Protein AF-A0A0D2CI74-F1 (afdb_monomer)

Radius of gyration: 19.55 Å; Cα contacts (8 Å, |Δi|>4): 110; chains: 1; bounding box: 46×46×44 Å

Secondary structure (DSSP, 8-state):
--HHHHHHHHHHHHH-HHHHTT------S----HHHHHHHHHHHHSS--------HHHHHHHH-SSTT-BS-TT--S--TT--BHHHHHHHHHHHHHTT-SPPP-HHHHHHH-TTS--SHHHHHHHTT---S-----S--HHHHHHHHHHT-

Structure (mmCIF, N/CA/C/O backbone):
data_AF-A0A0D2CI74-F1
#
_entry.id   AF-A0A0D2CI74-F1
#
loop_
_atom_site.group_PDB
_atom_site.id
_atom_site.type_symbol
_atom_site.label_atom_id
_atom_site.label_alt_id
_atom_site.label_comp_id
_atom_site.label_asym_id
_atom_site.label_entity_id
_atom_site.label_seq_id
_atom_site.pdbx_PDB_ins_code
_atom_site.Cartn_x
_atom_site.Cartn_y
_atom_site.Cartn_z
_atom_site.occupancy
_atom_site.B_iso_or_equiv
_atom_site.auth_seq_id
_atom_site.auth_comp_id
_atom_site.auth_asym_id
_atom_site.auth_atom_id
_atom_site.pdbx_PDB_model_num
ATOM 1 N N . MET A 1 1 ? -5.316 -0.964 -2.138 1.00 82.44 1 MET A N 1
ATOM 2 C CA . MET A 1 1 ? -6.452 -1.902 -2.148 1.00 82.44 1 MET A CA 1
ATOM 3 C C . MET A 1 1 ? -6.092 -3.103 -1.284 1.00 82.44 1 MET A C 1
ATOM 5 O O . MET A 1 1 ? -4.940 -3.528 -1.332 1.00 82.44 1 MET A O 1
ATOM 9 N N . ALA A 1 2 ? -7.026 -3.606 -0.481 1.00 91.50 2 ALA A N 1
ATOM 10 C CA . ALA A 1 2 ? -6.900 -4.854 0.254 1.00 91.50 2 ALA A CA 1
ATOM 11 C C . ALA A 1 2 ? -6.946 -6.023 -0.736 1.00 91.50 2 ALA A C 1
ATOM 13 O O . ALA A 1 2 ? -7.769 -6.039 -1.645 1.00 91.50 2 ALA A O 1
ATOM 14 N N . LEU A 1 3 ? -6.037 -6.987 -0.586 1.00 90.69 3 LEU A N 1
ATOM 15 C CA . LEU A 1 3 ? -5.860 -8.055 -1.575 1.00 90.69 3 LEU A CA 1
ATOM 16 C C . LEU A 1 3 ? -7.123 -8.914 -1.760 1.00 90.69 3 LEU A C 1
ATOM 18 O O . LEU A 1 3 ? -7.408 -9.359 -2.864 1.00 90.69 3 LEU A O 1
ATOM 22 N N . GLU A 1 4 ? -7.875 -9.118 -0.685 1.00 90.12 4 GLU A N 1
ATOM 23 C CA . GLU A 1 4 ? -9.112 -9.904 -0.659 1.00 90.12 4 GLU A CA 1
ATOM 24 C C . GLU A 1 4 ? -10.252 -9.317 -1.502 1.00 90.12 4 GLU A C 1
ATOM 26 O O . GLU A 1 4 ? -11.034 -10.080 -2.062 1.00 90.12 4 GLU A O 1
ATOM 31 N N . ASP A 1 5 ? -10.310 -7.993 -1.673 1.00 93.75 5 ASP A N 1
ATOM 32 C CA . ASP A 1 5 ? -11.376 -7.349 -2.448 1.00 93.75 5 ASP A CA 1
ATOM 33 C C . ASP A 1 5 ? -11.096 -7.399 -3.962 1.00 93.75 5 ASP A C 1
ATOM 35 O O . ASP A 1 5 ? -12.010 -7.280 -4.776 1.00 93.75 5 ASP A O 1
ATOM 39 N N . VAL A 1 6 ? -9.834 -7.613 -4.367 1.00 94.31 6 VAL A N 1
ATOM 40 C CA . VAL A 1 6 ? -9.404 -7.562 -5.780 1.00 94.31 6 VAL A CA 1
ATOM 41 C C . VAL A 1 6 ? -10.185 -8.550 -6.646 1.00 94.31 6 VAL A C 1
ATOM 43 O O . VAL A 1 6 ? -10.580 -8.210 -7.760 1.00 94.31 6 VAL A O 1
ATOM 46 N N . GLY A 1 7 ? -10.439 -9.759 -6.139 1.00 95.00 7 GLY A N 1
ATOM 47 C CA . GLY A 1 7 ? -11.149 -10.795 -6.891 1.00 95.00 7 GLY A CA 1
ATOM 48 C C . GLY A 1 7 ? -12.567 -10.385 -7.296 1.00 95.00 7 GLY A C 1
ATOM 49 O O . GLY A 1 7 ? -13.002 -10.716 -8.397 1.00 95.00 7 GLY A O 1
ATOM 50 N N . VAL A 1 8 ? -13.261 -9.619 -6.448 1.00 96.56 8 VAL A N 1
ATOM 51 C CA . VAL A 1 8 ? -14.633 -9.156 -6.711 1.00 96.56 8 VAL A CA 1
ATOM 52 C C . VAL A 1 8 ? -14.654 -8.164 -7.872 1.00 96.56 8 VAL A C 1
ATOM 54 O O . VAL A 1 8 ? -15.436 -8.330 -8.806 1.00 96.56 8 VAL A O 1
ATOM 57 N N . PHE A 1 9 ? -13.746 -7.186 -7.874 1.00 96.56 9 PHE A N 1
ATOM 58 C CA . PHE A 1 9 ? -13.646 -6.204 -8.958 1.00 96.56 9 PHE A CA 1
ATOM 59 C C . PHE A 1 9 ? -13.196 -6.832 -10.279 1.00 96.56 9 PHE A C 1
ATOM 61 O O . PHE A 1 9 ? -13.737 -6.501 -11.331 1.00 96.56 9 PHE A O 1
ATOM 68 N N . VAL A 1 10 ? -12.242 -7.771 -10.238 1.00 96.38 10 VAL A N 1
ATOM 69 C CA . VAL A 1 10 ? -11.813 -8.507 -11.439 1.00 96.38 10 VAL A CA 1
ATOM 70 C C . VAL A 1 10 ? -12.981 -9.293 -12.029 1.00 96.38 10 VAL A C 1
ATOM 72 O O . VAL A 1 10 ? -13.212 -9.226 -13.233 1.00 96.38 10 VAL A O 1
ATOM 75 N N . LYS A 1 11 ? -13.751 -9.995 -11.191 1.00 97.38 11 LYS A N 1
ATO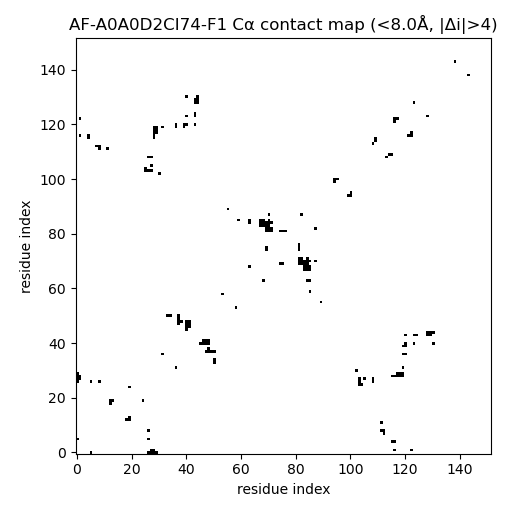M 76 C CA . LYS A 1 11 ? -14.957 -10.700 -11.635 1.00 97.38 11 LYS A CA 1
ATOM 77 C C . LYS A 1 11 ? -15.973 -9.733 -12.249 1.00 97.38 11 LYS A C 1
ATOM 79 O O . LYS A 1 11 ? -16.475 -10.004 -13.333 1.00 97.38 11 LYS A O 1
ATOM 84 N N . TRP A 1 12 ? -16.219 -8.590 -11.606 1.00 97.56 12 TRP A N 1
ATOM 85 C CA . TRP A 1 12 ? -17.148 -7.579 -12.113 1.00 97.56 12 TRP A CA 1
ATOM 86 C C . TRP A 1 12 ? -16.775 -7.086 -13.517 1.00 97.56 12 TRP A C 1
ATOM 88 O O . TRP A 1 12 ? -17.662 -6.985 -14.362 1.00 97.56 12 TRP A O 1
ATOM 98 N N . ILE A 1 13 ? -15.482 -6.854 -13.790 1.00 97.38 13 ILE A N 1
ATOM 99 C CA . ILE A 1 13 ? -15.001 -6.452 -15.123 1.00 97.38 13 ILE A CA 1
ATOM 100 C C . ILE A 1 13 ? -15.429 -7.468 -16.191 1.00 97.38 13 ILE A C 1
ATOM 102 O O . ILE A 1 13 ? -15.882 -7.061 -17.259 1.00 97.38 13 ILE A O 1
ATOM 106 N N . PHE A 1 14 ? -15.294 -8.768 -15.915 1.00 97.12 14 PHE A N 1
ATOM 107 C CA . PHE A 1 14 ? -15.642 -9.822 -16.871 1.00 97.12 14 PHE A CA 1
ATOM 108 C C . PHE A 1 14 ? -17.147 -10.056 -17.002 1.00 97.12 14 PHE A C 1
ATOM 110 O O . PHE A 1 14 ? -17.609 -10.384 -18.091 1.00 97.12 14 PHE A O 1
ATOM 117 N N . ASP A 1 15 ? -17.902 -9.878 -15.920 1.00 98.12 15 ASP A N 1
ATOM 118 C CA . ASP A 1 15 ? -19.353 -10.074 -15.925 1.00 98.12 15 ASP A CA 1
ATOM 119 C C . ASP A 1 15 ? -20.119 -8.921 -16.593 1.00 98.12 15 ASP A C 1
ATOM 121 O O . ASP A 1 15 ? -21.243 -9.131 -17.037 1.00 98.12 15 ASP A O 1
ATOM 125 N N . HIS A 1 16 ? -19.527 -7.721 -16.653 1.00 97.44 16 HIS A N 1
ATOM 1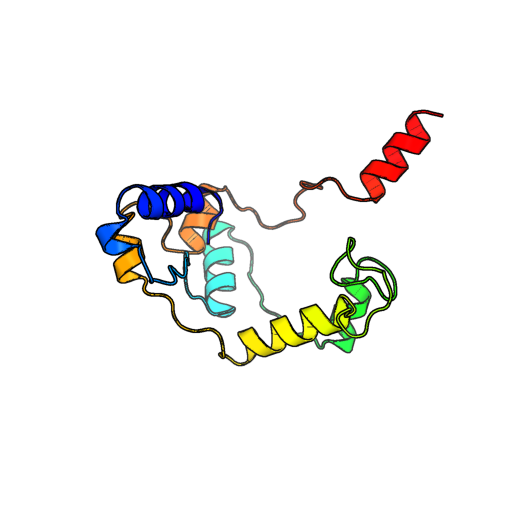26 C CA . HIS A 1 16 ? -20.190 -6.497 -17.124 1.00 97.44 16 HIS A CA 1
ATOM 127 C C . HIS A 1 16 ? -19.410 -5.813 -18.259 1.00 97.44 16 HIS A C 1
ATOM 129 O O . HIS A 1 16 ? -19.026 -4.644 -18.119 1.00 97.44 16 HIS A O 1
ATOM 135 N N . PRO A 1 17 ? -19.122 -6.497 -19.385 1.00 97.12 17 PRO A N 1
ATOM 136 C CA . PRO A 1 17 ? -18.367 -5.912 -20.493 1.00 97.12 17 PRO A CA 1
ATOM 137 C C . PRO A 1 17 ? -19.012 -4.633 -21.043 1.00 97.12 17 PRO A C 1
ATOM 139 O O . PRO A 1 17 ? -18.302 -3.728 -21.474 1.00 97.12 17 PRO A O 1
ATOM 142 N N . GLU A 1 18 ? -20.335 -4.502 -20.984 1.00 97.56 18 GLU A N 1
ATOM 143 C CA . GLU A 1 18 ? -21.074 -3.301 -21.384 1.00 97.56 18 GLU A CA 1
ATOM 144 C C . GLU A 1 18 ? -20.763 -2.072 -20.517 1.00 97.56 18 GLU A C 1
ATOM 146 O O .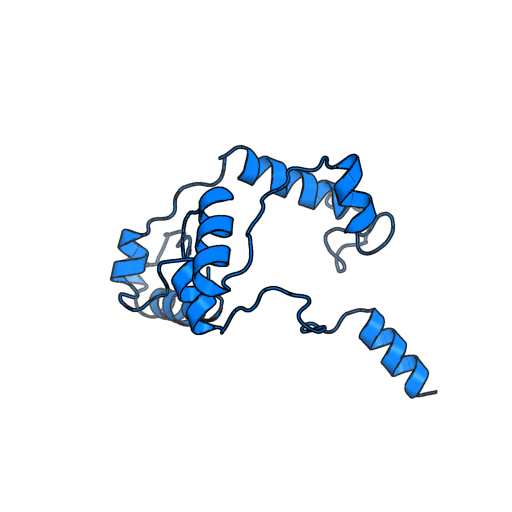 GLU A 1 18 ? -20.926 -0.942 -20.974 1.00 97.56 18 GLU A O 1
ATOM 151 N N . ARG A 1 19 ? -20.284 -2.283 -19.285 1.00 96.12 19 ARG A N 1
ATOM 152 C CA . ARG A 1 19 ? -19.878 -1.222 -18.352 1.00 96.12 19 ARG A CA 1
ATOM 153 C C . ARG A 1 19 ? -18.365 -1.097 -18.208 1.00 96.12 19 ARG A C 1
ATOM 155 O O . ARG A 1 19 ? -17.876 -0.015 -17.896 1.00 96.12 19 ARG A O 1
ATOM 162 N N . SER A 1 20 ? -17.630 -2.193 -18.384 1.00 96.31 20 SER A N 1
ATOM 163 C CA . SER A 1 20 ? -16.190 -2.272 -18.129 1.00 96.31 20 SER A CA 1
ATOM 164 C C . SER A 1 20 ? -15.332 -2.062 -19.382 1.00 96.31 20 SER A C 1
ATOM 166 O O . SER A 1 20 ? -14.142 -1.759 -19.278 1.00 96.31 20 SER A O 1
ATOM 168 N N . THR A 1 21 ? -15.905 -2.190 -20.581 1.00 96.19 21 THR A N 1
ATOM 169 C CA . THR A 1 21 ? -15.148 -1.984 -21.820 1.00 96.19 21 THR A CA 1
ATOM 170 C C . THR A 1 21 ? -14.680 -0.536 -21.928 1.00 96.19 21 THR A C 1
ATOM 172 O O . THR A 1 21 ? -15.471 0.401 -21.875 1.00 96.19 21 THR A O 1
ATOM 175 N N . GLY A 1 22 ? -13.372 -0.352 -22.119 1.00 94.00 22 GLY A N 1
ATOM 176 C CA . GLY A 1 22 ? -12.763 0.960 -22.346 1.00 94.00 22 GLY A CA 1
ATOM 177 C C . GLY A 1 22 ? -12.540 1.804 -21.089 1.00 94.00 22 GLY A C 1
ATOM 178 O O . GLY A 1 22 ? -11.970 2.889 -21.205 1.00 94.00 22 GLY A O 1
ATOM 179 N N . ILE A 1 23 ? -12.920 1.327 -19.898 1.00 93.44 23 ILE A N 1
ATOM 180 C CA . ILE A 1 23 ? -12.624 2.029 -18.644 1.00 93.44 23 ILE A CA 1
ATOM 181 C C . ILE A 1 23 ? -11.307 1.538 -18.035 1.00 93.44 23 ILE A C 1
ATOM 183 O O . ILE A 1 23 ? -10.967 0.358 -18.094 1.00 93.44 23 ILE A O 1
ATOM 187 N N . ASN A 1 24 ? -10.586 2.446 -17.379 1.00 92.25 24 ASN A N 1
ATOM 188 C CA . ASN A 1 24 ? -9.490 2.092 -16.484 1.00 92.25 24 ASN A CA 1
ATOM 189 C C . ASN A 1 24 ? -10.027 2.039 -15.046 1.00 92.25 24 ASN A C 1
ATOM 191 O O . ASN A 1 24 ? -10.133 3.076 -14.389 1.00 92.25 24 ASN A O 1
ATOM 195 N N . LEU A 1 25 ? -10.413 0.851 -14.569 1.00 94.06 25 LEU A N 1
ATOM 196 C CA . LEU A 1 25 ? -10.948 0.690 -13.214 1.00 94.06 25 LEU A CA 1
ATOM 197 C C . LEU A 1 25 ? -9.823 0.789 -12.171 1.00 94.06 25 LEU A C 1
ATOM 199 O O . LEU A 1 25 ? -9.192 -0.200 -11.794 1.00 94.06 25 LEU A O 1
ATOM 203 N N . GLU A 1 26 ? -9.576 2.002 -11.682 1.00 93.19 26 GLU A N 1
ATOM 204 C CA . GLU A 1 26 ? -8.603 2.243 -10.622 1.00 93.19 26 GLU A CA 1
ATOM 205 C C . GLU A 1 26 ? -9.163 1.853 -9.245 1.00 93.19 26 GLU A C 1
ATOM 207 O O . GLU A 1 26 ? -9.967 2.560 -8.640 1.00 93.19 26 GLU A O 1
ATOM 212 N N . MET A 1 27 ? -8.694 0.726 -8.716 1.00 92.62 27 MET A N 1
ATOM 213 C CA . MET A 1 27 ? -9.144 0.181 -7.435 1.00 92.62 27 MET A CA 1
ATOM 214 C C . MET A 1 27 ? -8.398 0.789 -6.235 1.00 92.62 27 MET A C 1
ATOM 216 O O . MET A 1 27 ? -7.165 0.747 -6.159 1.00 92.62 27 MET A O 1
ATOM 220 N N . ALA A 1 28 ? -9.135 1.262 -5.229 1.00 93.94 28 ALA A N 1
ATOM 221 C CA . ALA A 1 28 ? -8.600 1.663 -3.927 1.00 93.94 28 ALA A CA 1
ATOM 222 C C . ALA A 1 28 ? -9.504 1.207 -2.766 1.00 93.94 28 ALA A C 1
ATOM 224 O O . ALA A 1 28 ? -10.708 1.073 -2.922 1.00 93.94 28 ALA A O 1
ATOM 225 N N . THR A 1 29 ? -8.904 0.955 -1.600 1.00 94.50 29 THR A N 1
ATOM 226 C CA . THR A 1 29 ? -9.661 0.687 -0.358 1.00 94.50 29 THR A CA 1
ATOM 227 C C . THR A 1 29 ? -10.048 2.001 0.294 1.00 94.50 29 THR A C 1
ATOM 229 O O . THR A 1 29 ? -11.198 2.200 0.655 1.00 94.50 29 THR A O 1
ATOM 232 N N . ASP A 1 30 ? -9.059 2.880 0.421 1.00 94.31 30 ASP A N 1
ATOM 233 C CA . ASP A 1 30 ? -9.113 4.111 1.191 1.00 94.31 30 ASP A CA 1
ATOM 234 C C . ASP A 1 30 ? -8.104 5.105 0.586 1.00 94.31 30 ASP A C 1
ATOM 236 O O . ASP A 1 30 ? -7.165 4.693 -0.112 1.00 94.31 30 ASP A O 1
ATOM 240 N N . GLN A 1 31 ? -8.278 6.394 0.864 1.00 92.25 31 GLN A N 1
ATOM 241 C CA . GLN A 1 31 ? -7.360 7.470 0.499 1.00 92.25 31 GLN A CA 1
ATOM 242 C C . GLN A 1 31 ? -6.971 8.228 1.765 1.00 92.25 31 GLN A C 1
ATOM 244 O O . GLN A 1 31 ? -7.732 9.034 2.289 1.00 92.25 31 GLN A O 1
ATOM 249 N N . VAL A 1 32 ? -5.763 7.956 2.252 1.00 92.62 32 VAL A N 1
ATOM 250 C CA . VAL A 1 32 ? -5.339 8.336 3.602 1.00 92.62 32 VAL A CA 1
ATOM 251 C C . VAL A 1 32 ? -4.073 9.170 3.595 1.00 92.62 32 VAL A C 1
ATOM 253 O O . VAL A 1 32 ? -3.135 8.919 2.834 1.00 92.62 32 VAL A O 1
ATOM 256 N N . SER A 1 33 ? -4.010 10.127 4.513 1.00 92.38 33 SER A N 1
ATOM 257 C CA . SER A 1 33 ? -2.761 10.761 4.911 1.00 92.38 33 SER A CA 1
ATOM 258 C C . SER A 1 33 ? -1.975 9.859 5.869 1.00 92.38 33 SER A C 1
ATOM 260 O O . SER A 1 33 ? -2.500 8.923 6.478 1.00 92.38 33 SER A O 1
ATOM 262 N N . PHE A 1 34 ? -0.698 10.177 6.094 1.00 93.06 34 PHE A N 1
ATOM 263 C CA . PHE A 1 34 ? 0.074 9.500 7.139 1.00 93.06 34 PHE A CA 1
ATOM 264 C C . PHE A 1 34 ? -0.519 9.691 8.544 1.00 93.06 34 PHE A C 1
ATOM 266 O O . PHE A 1 34 ? -0.378 8.803 9.384 1.00 93.06 34 PHE A O 1
ATOM 273 N N . SER A 1 35 ? -1.195 10.819 8.796 1.00 94.62 35 SER A N 1
ATOM 274 C CA . SER A 1 35 ? -1.884 11.070 10.066 1.00 94.62 35 SER A CA 1
ATOM 275 C C . SER A 1 35 ? -3.033 10.082 10.273 1.00 94.62 35 SER A C 1
ATOM 277 O O . SER A 1 35 ? -3.141 9.476 11.345 1.00 94.62 35 SER A O 1
ATOM 279 N N . ASP A 1 36 ? -3.829 9.842 9.229 1.00 96.31 36 ASP A N 1
ATOM 280 C CA . ASP A 1 36 ? -4.950 8.897 9.271 1.00 96.31 36 ASP A CA 1
ATOM 281 C C . ASP A 1 36 ? -4.455 7.480 9.560 1.00 96.31 36 ASP A C 1
ATOM 283 O O . ASP A 1 36 ? -4.985 6.808 10.445 1.00 96.31 36 ASP A O 1
ATOM 287 N N . ILE A 1 37 ? -3.358 7.069 8.911 1.00 95.88 37 ILE A N 1
ATOM 288 C CA . ILE A 1 37 ? -2.711 5.774 9.159 1.00 95.88 37 ILE A CA 1
ATOM 289 C C . ILE A 1 37 ? -2.278 5.652 10.626 1.00 95.88 37 ILE A C 1
ATOM 291 O O . ILE A 1 37 ? -2.565 4.643 11.272 1.00 95.88 37 ILE A O 1
ATOM 295 N N . THR A 1 38 ? -1.596 6.661 11.180 1.00 97.00 38 THR A N 1
ATOM 296 C CA . THR A 1 38 ? -1.128 6.610 12.579 1.00 97.00 38 THR A CA 1
ATOM 297 C C . THR A 1 38 ? -2.272 6.616 13.590 1.00 97.00 38 THR A C 1
ATOM 299 O O . THR A 1 38 ? -2.190 5.942 14.621 1.00 97.00 38 THR A O 1
ATOM 302 N N . SER A 1 39 ? -3.350 7.334 13.280 1.00 97.69 39 SER A N 1
ATOM 303 C CA . SER A 1 39 ? -4.555 7.403 14.101 1.00 97.69 39 SER A CA 1
ATOM 304 C C . SER A 1 39 ? -5.291 6.063 14.107 1.00 97.69 39 SER A C 1
ATOM 306 O O . SER A 1 39 ? -5.571 5.526 15.178 1.00 97.69 39 SER A O 1
ATOM 308 N N . ALA A 1 40 ? -5.526 5.480 12.927 1.00 97.81 40 ALA A N 1
ATOM 309 C CA . ALA A 1 40 ? -6.131 4.158 12.778 1.00 97.81 40 ALA A CA 1
ATOM 310 C C . ALA A 1 40 ? -5.306 3.081 13.492 1.00 97.81 40 ALA A C 1
ATOM 312 O O . ALA A 1 40 ? -5.841 2.317 14.294 1.00 97.81 40 ALA A O 1
ATOM 313 N N . PHE A 1 41 ? -3.984 3.082 13.294 1.00 97.19 41 PHE A N 1
ATOM 314 C CA . 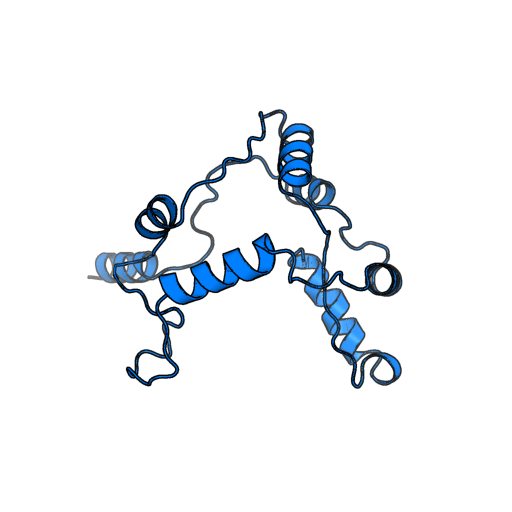PHE A 1 41 ? -3.075 2.179 13.995 1.00 97.19 41 PHE A CA 1
ATOM 315 C C . PHE A 1 41 ? -3.227 2.270 15.517 1.00 97.19 41 PHE A C 1
ATOM 317 O O . PHE A 1 41 ? -3.327 1.243 16.191 1.00 97.19 41 PHE A O 1
ATOM 324 N N . THR A 1 42 ? -3.272 3.490 16.058 1.00 97.31 42 THR A N 1
ATOM 325 C CA . THR A 1 42 ? -3.399 3.714 17.503 1.00 97.31 42 THR A CA 1
ATOM 326 C C . THR A 1 42 ? -4.737 3.204 18.029 1.00 97.31 42 THR A C 1
ATOM 328 O O . THR A 1 42 ? -4.767 2.518 19.049 1.00 97.31 42 THR A O 1
ATOM 331 N N . ARG A 1 43 ? -5.838 3.460 17.312 1.00 97.81 43 ARG A N 1
ATOM 332 C CA . ARG A 1 43 ? -7.177 2.982 17.690 1.00 97.81 43 ARG A CA 1
ATOM 333 C C . ARG A 1 43 ? -7.321 1.463 17.627 1.00 97.81 43 ARG A C 1
ATOM 335 O O . ARG A 1 43 ? -8.045 0.898 18.442 1.00 97.81 43 ARG A O 1
ATOM 342 N N . VAL A 1 44 ? -6.667 0.801 16.672 1.00 97.69 44 VAL A N 1
ATOM 343 C CA . VAL A 1 44 ? -6.765 -0.660 16.518 1.00 97.69 44 VAL A CA 1
ATOM 344 C C . VAL A 1 44 ? -5.851 -1.399 17.488 1.00 97.69 44 VAL A C 1
ATOM 346 O O . VAL A 1 44 ? -6.256 -2.404 18.061 1.00 97.69 44 VAL A O 1
ATOM 349 N N . THR A 1 45 ? -4.626 -0.911 17.688 1.00 96.06 45 THR A N 1
ATOM 350 C CA . THR A 1 45 ? -3.597 -1.646 18.444 1.00 96.06 45 THR A CA 1
ATOM 351 C C . THR A 1 45 ? -3.427 -1.179 19.887 1.00 96.06 45 THR A C 1
ATOM 353 O O . THR A 1 45 ? -2.752 -1.849 20.666 1.00 96.06 45 THR A O 1
ATOM 356 N N . GLY A 1 46 ? -3.945 0.003 20.239 1.00 96.06 46 GLY A N 1
ATOM 357 C CA . GLY A 1 46 ? -3.650 0.681 21.505 1.00 96.06 46 GLY A CA 1
ATOM 358 C C . GLY A 1 46 ? -2.211 1.205 21.617 1.00 96.06 46 GLY A C 1
ATOM 359 O O . GLY A 1 46 ? -1.829 1.754 22.648 1.00 96.06 46 GLY A O 1
ATOM 360 N N . ARG A 1 47 ? -1.383 1.047 20.575 1.00 95.06 47 ARG A N 1
ATOM 361 C CA . ARG A 1 47 ? 0.023 1.473 20.563 1.00 95.06 47 ARG A CA 1
ATOM 362 C C . ARG A 1 47 ? 0.159 2.839 19.910 1.00 95.06 47 ARG A C 1
ATOM 364 O O . ARG A 1 47 ? -0.505 3.131 18.923 1.00 95.06 47 ARG A O 1
ATOM 371 N N . LYS A 1 48 ? 1.088 3.658 20.401 1.00 95.12 48 LYS A N 1
ATOM 372 C CA . LYS A 1 48 ? 1.346 4.990 19.838 1.00 95.12 48 LYS A CA 1
ATOM 373 C C . LYS A 1 48 ? 1.822 4.897 18.380 1.00 95.12 48 LYS A C 1
ATOM 375 O O . LYS A 1 48 ? 2.941 4.455 18.122 1.00 95.12 48 LYS A O 1
ATOM 380 N N . GLY A 1 49 ? 0.997 5.355 17.440 1.00 94.44 49 GLY A N 1
ATOM 381 C CA . GLY A 1 49 ? 1.375 5.550 16.041 1.00 94.44 49 GLY A CA 1
ATOM 382 C C . GLY A 1 49 ? 2.195 6.826 15.855 1.00 94.44 49 GLY A C 1
ATOM 383 O O . GLY A 1 49 ? 1.836 7.880 16.373 1.00 94.44 49 GLY A O 1
ATOM 384 N N . ILE A 1 50 ? 3.308 6.742 15.123 1.00 94.31 50 ILE A N 1
ATOM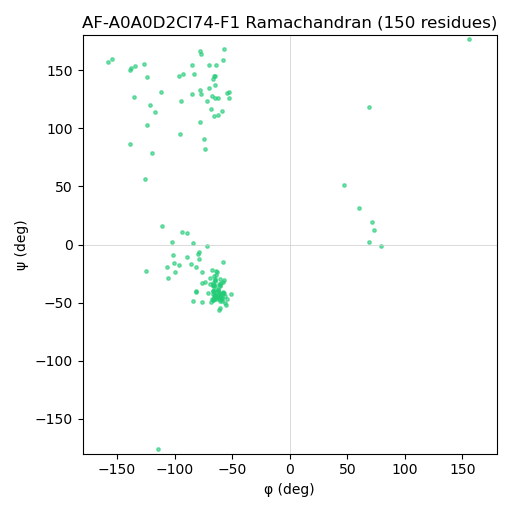 385 C CA . ILE A 1 50 ? 4.162 7.896 14.810 1.00 94.31 50 ILE A CA 1
ATOM 386 C C . ILE A 1 50 ? 4.536 7.840 13.334 1.00 94.31 50 ILE A C 1
ATOM 388 O O . ILE A 1 50 ? 5.099 6.849 12.871 1.00 94.31 50 ILE A O 1
ATOM 392 N N . HIS A 1 51 ? 4.285 8.931 12.616 1.00 93.81 51 HIS A N 1
ATOM 393 C CA . HIS A 1 51 ? 4.843 9.143 11.291 1.00 93.81 51 HIS A CA 1
ATOM 394 C C . HIS A 1 51 ? 6.131 9.959 11.423 1.00 93.81 51 HIS A C 1
ATOM 396 O O . HIS A 1 51 ? 6.132 11.050 11.990 1.00 93.81 51 HIS A O 1
ATOM 402 N N . ARG A 1 52 ? 7.239 9.422 10.906 1.00 93.25 52 ARG A N 1
ATOM 403 C CA . ARG A 1 52 ? 8.530 10.112 10.849 1.00 93.25 52 ARG A CA 1
ATOM 404 C C . ARG A 1 52 ? 8.975 10.209 9.401 1.00 93.25 52 ARG A C 1
ATOM 406 O O . ARG A 1 52 ? 9.198 9.188 8.755 1.00 93.25 52 ARG A O 1
ATOM 413 N N . ARG A 1 53 ? 9.159 11.438 8.926 1.00 91.31 53 ARG A N 1
ATOM 414 C CA . ARG A 1 53 ? 9.791 11.698 7.636 1.00 91.31 53 ARG A CA 1
ATOM 415 C C . ARG A 1 53 ? 11.302 11.518 7.777 1.00 91.31 53 ARG A C 1
ATOM 417 O O . ARG A 1 53 ? 11.901 12.091 8.681 1.00 91.31 53 ARG A O 1
ATOM 424 N N . ILE A 1 54 ? 11.891 10.737 6.884 1.00 93.62 54 ILE A N 1
ATOM 425 C CA . ILE A 1 54 ? 13.340 10.538 6.765 1.00 93.62 54 ILE A CA 1
ATOM 426 C C . ILE A 1 54 ? 13.763 10.832 5.327 1.00 93.62 54 ILE A C 1
ATOM 428 O O . ILE A 1 54 ? 12.932 10.771 4.415 1.00 93.62 54 ILE A O 1
ATOM 432 N N . SER A 1 55 ? 15.025 11.203 5.126 1.00 94.31 55 SER A N 1
ATOM 433 C CA . SER A 1 55 ? 15.538 11.526 3.794 1.00 94.31 55 SER A CA 1
ATOM 434 C C . SER A 1 55 ? 15.805 10.259 2.973 1.00 94.31 55 SER A C 1
ATOM 436 O O . SER A 1 55 ? 15.884 9.153 3.519 1.00 94.31 55 SER A O 1
ATOM 438 N N . PHE A 1 56 ? 15.952 10.396 1.652 1.00 93.50 56 PHE A N 1
ATOM 439 C CA . PHE A 1 56 ? 16.311 9.256 0.802 1.00 93.50 56 PHE A CA 1
ATOM 440 C C . PHE A 1 56 ? 17.729 8.756 1.096 1.00 93.50 56 PHE A C 1
ATOM 442 O O . PHE A 1 56 ? 17.962 7.549 1.061 1.00 93.50 56 PHE A O 1
ATOM 449 N N . GLU A 1 57 ? 18.645 9.655 1.456 1.00 93.81 57 GLU A N 1
ATOM 450 C CA . GLU A 1 57 ? 20.011 9.331 1.877 1.00 93.81 57 GLU A CA 1
ATOM 451 C C . GLU A 1 57 ? 20.007 8.438 3.124 1.00 93.81 57 GLU A C 1
ATOM 453 O O . GLU A 1 57 ? 20.824 7.528 3.232 1.00 93.81 57 GLU A O 1
ATOM 458 N N . GLU A 1 58 ? 19.051 8.643 4.036 1.00 95.00 58 GLU A N 1
ATOM 459 C CA . GLU A 1 58 ? 18.880 7.788 5.211 1.00 95.00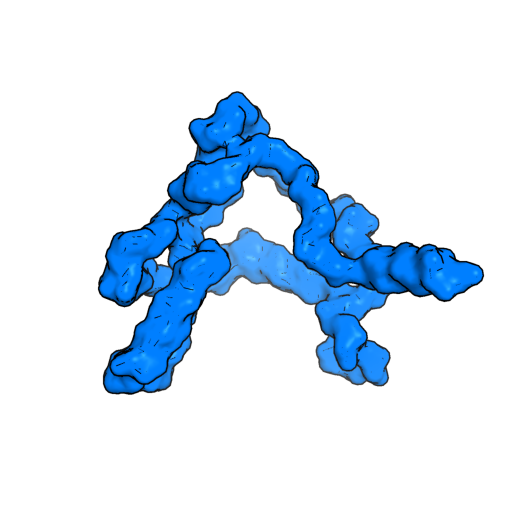 58 GLU A CA 1
ATOM 460 C C . GLU A 1 58 ? 18.110 6.489 4.899 1.00 95.00 58 GLU A C 1
ATOM 462 O O . GLU A 1 58 ? 18.436 5.422 5.426 1.00 95.00 58 GLU A O 1
ATOM 467 N N . TYR A 1 59 ? 17.062 6.561 4.073 1.00 92.12 59 TYR A N 1
ATOM 468 C CA . TYR A 1 59 ? 16.149 5.445 3.806 1.00 92.12 59 TYR A CA 1
ATOM 469 C C . TYR A 1 59 ? 16.739 4.386 2.868 1.00 92.12 59 TYR A C 1
ATOM 471 O O . TYR A 1 59 ? 16.668 3.193 3.172 1.00 92.12 59 TYR A O 1
ATOM 479 N N . LEU A 1 60 ? 17.303 4.804 1.729 1.00 92.56 60 LEU A N 1
ATOM 480 C CA . LEU A 1 60 ? 17.691 3.898 0.644 1.00 92.56 60 LEU A CA 1
ATOM 481 C C . LEU A 1 60 ? 18.758 2.877 1.075 1.00 92.56 60 LEU A C 1
ATOM 483 O O . LEU A 1 60 ? 18.539 1.692 0.825 1.00 92.56 60 LEU A O 1
ATOM 487 N N . PRO A 1 61 ? 19.840 3.248 1.796 1.00 92.19 61 PRO A N 1
ATOM 488 C CA . PRO A 1 61 ? 20.837 2.271 2.243 1.00 92.19 61 PRO A CA 1
ATOM 489 C C . PRO A 1 61 ? 20.286 1.216 3.214 1.00 92.19 61 PRO A C 1
ATOM 491 O O . PRO A 1 61 ? 20.847 0.133 3.320 1.00 92.19 61 PRO A O 1
ATOM 494 N N . LYS A 1 62 ? 19.192 1.516 3.934 1.00 90.38 62 LYS A N 1
ATOM 495 C CA . LYS A 1 62 ? 18.572 0.604 4.915 1.00 90.38 62 LYS A CA 1
ATOM 496 C C . LYS A 1 62 ? 17.571 -0.371 4.291 1.00 90.38 62 LYS A C 1
ATOM 498 O O . LYS A 1 62 ? 17.121 -1.288 4.982 1.00 90.38 62 LYS A O 1
ATOM 503 N N . LYS A 1 63 ? 17.110 -0.102 3.066 1.00 90.12 63 LYS A N 1
ATOM 504 C CA . LYS A 1 63 ? 15.970 -0.796 2.440 1.00 90.12 63 LYS A CA 1
ATOM 505 C C . LYS A 1 63 ? 16.274 -1.409 1.091 1.00 90.12 63 LYS A C 1
ATOM 507 O O . LYS A 1 63 ? 15.563 -2.330 0.702 1.00 90.12 63 LYS A O 1
ATOM 512 N N . GLU A 1 64 ? 17.295 -0.915 0.404 1.00 90.62 64 GLU A N 1
ATOM 513 C CA . GLU A 1 64 ? 17.786 -1.560 -0.800 1.00 90.62 64 GLU A CA 1
ATOM 514 C C . GLU A 1 64 ? 18.131 -3.035 -0.497 1.00 90.62 64 GLU A C 1
ATOM 516 O O . GLU A 1 64 ? 18.832 -3.294 0.484 1.00 90.62 64 GLU A O 1
ATOM 521 N N . PRO A 1 65 ? 17.648 -4.002 -1.301 1.00 86.50 65 PRO A N 1
ATOM 522 C CA . PRO A 1 65 ? 17.882 -5.423 -1.035 1.00 86.50 65 PRO A CA 1
ATOM 523 C C . PRO A 1 65 ? 19.367 -5.814 -1.041 1.00 86.50 65 PRO A C 1
ATOM 525 O O . PRO A 1 65 ? 19.811 -6.594 -0.204 1.00 86.50 65 PRO A O 1
ATOM 528 N N . TYR A 1 66 ? 20.124 -5.274 -1.997 1.00 85.62 66 TYR A N 1
ATOM 529 C CA . TYR A 1 66 ? 21.572 -5.424 -2.148 1.00 85.62 66 TYR A CA 1
ATOM 530 C C . TYR A 1 66 ? 22.117 -4.259 -2.988 1.00 85.62 66 TYR A C 1
ATOM 532 O O . TYR A 1 66 ? 21.349 -3.660 -3.746 1.00 85.62 66 TYR A O 1
ATOM 540 N N . PRO A 1 67 ? 23.413 -3.911 -2.880 1.00 88.12 67 PRO A N 1
ATOM 541 C CA . PRO A 1 67 ? 23.964 -2.745 -3.566 1.00 88.12 67 PRO A CA 1
ATOM 542 C C . PRO A 1 67 ? 23.671 -2.747 -5.072 1.00 88.12 67 PRO A C 1
ATOM 544 O O . PRO A 1 67 ? 23.994 -3.712 -5.763 1.00 88.12 67 PRO A O 1
ATOM 547 N N . ASN A 1 68 ? 23.086 -1.654 -5.571 1.00 86.56 68 ASN A N 1
ATOM 548 C CA . ASN A 1 68 ? 22.713 -1.465 -6.976 1.00 86.56 68 ASN A CA 1
ATOM 549 C C . ASN A 1 68 ? 21.703 -2.495 -7.500 1.00 86.56 68 ASN A C 1
ATOM 551 O O . ASN A 1 68 ? 21.722 -2.827 -8.686 1.00 86.56 68 ASN A O 1
ATOM 555 N N . ALA A 1 69 ? 20.811 -2.989 -6.635 1.00 87.00 69 ALA A N 1
ATOM 556 C CA . ALA A 1 69 ? 19.774 -3.923 -7.051 1.00 87.00 69 ALA A CA 1
ATOM 557 C C . ALA A 1 69 ? 18.984 -3.363 -8.248 1.00 87.00 69 ALA A C 1
ATOM 559 O O . ALA A 1 69 ? 18.545 -2.210 -8.193 1.00 87.00 69 ALA A O 1
ATOM 560 N N . PRO A 1 70 ? 18.774 -4.137 -9.326 1.00 87.69 70 PRO A N 1
ATOM 561 C CA . PRO A 1 70 ? 17.881 -3.736 -10.402 1.00 87.69 70 PRO A CA 1
ATOM 562 C C . PRO A 1 70 ? 16.443 -3.670 -9.874 1.00 87.69 70 PRO A C 1
ATOM 564 O O . PRO A 1 70 ? 16.035 -4.473 -9.033 1.00 87.69 70 PRO A O 1
ATOM 567 N N . ALA A 1 71 ? 15.648 -2.720 -10.368 1.00 88.19 71 ALA A N 1
ATOM 568 C CA . ALA A 1 71 ? 14.230 -2.638 -10.013 1.00 88.19 71 ALA A CA 1
ATOM 569 C C . ALA A 1 71 ? 13.442 -3.862 -10.513 1.00 88.19 71 ALA A C 1
ATOM 571 O O . ALA A 1 71 ? 12.472 -4.277 -9.882 1.00 88.19 71 ALA A O 1
ATOM 572 N N . ASN A 1 72 ? 13.881 -4.453 -11.628 1.00 84.44 72 ASN A N 1
ATOM 573 C CA . ASN A 1 72 ? 13.341 -5.684 -12.186 1.00 84.44 72 ASN A CA 1
ATOM 574 C C . ASN A 1 72 ? 14.424 -6.768 -12.187 1.00 84.44 72 ASN A C 1
ATOM 576 O O . ASN A 1 72 ? 15.404 -6.668 -12.919 1.00 84.44 72 ASN A O 1
ATOM 580 N N . TRP A 1 73 ? 14.225 -7.823 -11.398 1.00 71.56 73 TRP A N 1
ATOM 581 C CA . TRP A 1 73 ? 15.165 -8.945 -11.322 1.00 71.56 73 TRP A CA 1
ATOM 582 C C . TRP A 1 73 ? 15.292 -9.721 -12.645 1.00 71.56 73 TRP A C 1
ATOM 584 O O . TRP A 1 73 ? 16.327 -10.331 -12.891 1.00 71.56 73 TRP A O 1
ATOM 594 N N . ALA A 1 74 ? 14.251 -9.706 -13.482 1.00 72.38 74 ALA A N 1
ATOM 595 C CA . ALA A 1 74 ? 14.196 -10.433 -14.747 1.00 72.38 74 ALA A CA 1
ATOM 596 C C . ALA A 1 74 ? 14.748 -9.623 -15.930 1.00 72.38 74 ALA A C 1
ATOM 598 O O . ALA A 1 74 ? 14.944 -10.180 -17.005 1.00 72.38 74 ALA A O 1
ATOM 599 N N . ASN A 1 75 ? 14.993 -8.321 -15.749 1.00 68.69 75 ASN A N 1
ATOM 600 C CA . ASN A 1 75 ? 15.522 -7.448 -16.793 1.00 68.69 75 ASN A CA 1
ATOM 601 C C . ASN A 1 75 ? 16.861 -6.841 -16.353 1.00 68.69 75 ASN A C 1
ATOM 603 O O . ASN A 1 75 ? 16.928 -5.705 -15.883 1.00 68.69 75 ASN A O 1
ATOM 607 N N . ILE A 1 76 ? 17.908 -7.661 -16.463 1.00 66.75 76 ILE A N 1
ATOM 608 C CA . ILE A 1 76 ? 19.294 -7.344 -16.080 1.00 66.75 76 ILE A CA 1
ATOM 609 C C . ILE A 1 76 ? 20.225 -7.225 -17.291 1.00 66.75 76 ILE A C 1
ATOM 611 O O . ILE A 1 76 ? 21.442 -7.274 -17.142 1.00 66.75 76 ILE A O 1
ATOM 615 N N . ASP A 1 77 ? 19.665 -7.084 -18.493 1.00 72.81 77 ASP A N 1
ATOM 616 C CA . ASP A 1 77 ? 20.411 -7.080 -19.756 1.00 72.81 77 ASP A CA 1
ATOM 617 C C . ASP A 1 77 ? 21.252 -5.808 -19.987 1.00 72.81 77 ASP A C 1
ATOM 619 O O . ASP A 1 77 ? 21.972 -5.706 -20.979 1.00 72.81 77 ASP A O 1
ATOM 623 N N . GLY A 1 78 ? 21.193 -4.846 -19.058 1.00 67.00 78 GLY A N 1
ATOM 624 C CA . GLY A 1 78 ? 21.956 -3.600 -19.111 1.00 67.00 78 GLY A CA 1
ATOM 625 C C . GLY A 1 78 ? 21.441 -2.608 -20.152 1.00 67.00 78 GLY A C 1
ATOM 626 O O . GLY A 1 78 ? 22.130 -1.632 -20.453 1.00 67.00 78 GLY A O 1
ATOM 627 N N . THR A 1 79 ? 20.245 -2.827 -20.707 1.00 75.06 79 THR A N 1
ATOM 628 C CA . THR A 1 79 ? 19.642 -1.884 -21.650 1.00 75.06 79 THR A CA 1
ATOM 629 C C . THR A 1 79 ? 19.341 -0.537 -20.976 1.00 75.06 79 THR A C 1
ATOM 631 O O . THR A 1 79 ? 19.091 -0.482 -19.767 1.00 75.06 79 THR A O 1
ATOM 634 N N . PRO A 1 80 ? 19.281 0.573 -21.740 1.00 71.56 80 PRO A N 1
ATOM 635 C CA . PRO A 1 80 ? 18.893 1.887 -21.212 1.00 71.56 80 PRO A CA 1
ATOM 636 C C . PRO A 1 80 ? 17.497 1.927 -20.566 1.00 71.56 80 PRO A C 1
ATOM 638 O O . PRO A 1 80 ? 17.174 2.876 -19.859 1.00 71.56 80 PRO A O 1
ATOM 641 N N . ALA A 1 81 ? 16.665 0.910 -20.816 1.00 74.50 81 ALA A N 1
ATOM 642 C CA . ALA A 1 81 ? 15.352 0.744 -20.201 1.00 74.50 81 ALA A CA 1
ATOM 643 C C . ALA A 1 81 ? 15.416 0.181 -18.766 1.00 74.50 81 ALA A C 1
ATOM 645 O O . ALA A 1 81 ? 14.388 0.103 -18.088 1.00 74.50 81 ALA A O 1
ATOM 646 N N . THR A 1 82 ? 16.597 -0.220 -18.289 1.00 83.38 82 THR A N 1
ATOM 647 C CA . THR A 1 82 ? 16.796 -0.700 -16.920 1.00 83.38 82 THR A CA 1
ATOM 648 C C . THR A 1 82 ? 16.989 0.465 -15.946 1.00 83.38 82 THR A C 1
ATOM 650 O O . THR A 1 82 ? 17.551 1.508 -16.272 1.00 83.38 82 THR A O 1
ATOM 653 N N . MET A 1 83 ? 16.507 0.296 -14.714 1.00 89.19 83 MET A N 1
ATOM 654 C CA . MET A 1 83 ? 16.737 1.243 -13.624 1.00 89.19 83 MET A CA 1
ATOM 655 C C . MET A 1 83 ? 17.042 0.493 -12.334 1.00 89.19 83 MET A C 1
ATOM 657 O O . MET A 1 83 ? 16.565 -0.623 -12.112 1.00 89.19 83 MET A O 1
ATOM 661 N N . THR A 1 84 ? 17.810 1.124 -11.454 1.00 91.06 84 THR A N 1
ATOM 662 C CA . THR A 1 84 ? 18.058 0.602 -10.108 1.00 91.06 84 THR A CA 1
ATOM 663 C C . THR A 1 84 ? 16.795 0.690 -9.251 1.00 91.06 84 THR A C 1
ATOM 665 O O . THR A 1 84 ? 15.942 1.565 -9.434 1.00 91.06 84 THR A O 1
ATOM 668 N N . TRP A 1 85 ? 16.705 -0.180 -8.248 1.00 91.50 85 TRP A N 1
ATOM 669 C CA . TRP A 1 85 ? 15.688 -0.158 -7.201 1.00 91.50 85 TRP A CA 1
ATOM 670 C C . TRP A 1 85 ? 15.603 1.230 -6.557 1.00 91.50 85 TRP A C 1
ATOM 672 O O . TRP A 1 85 ? 14.514 1.775 -6.380 1.00 91.50 85 TRP A O 1
ATOM 682 N N . ARG A 1 86 ? 16.759 1.858 -6.297 1.00 93.88 86 ARG A N 1
ATOM 683 C CA . ARG A 1 86 ? 16.834 3.215 -5.742 1.00 93.88 86 ARG A CA 1
ATOM 684 C C . ARG A 1 86 ? 16.176 4.249 -6.649 1.00 93.88 86 ARG A C 1
ATOM 686 O O . ARG A 1 86 ? 15.382 5.047 -6.155 1.00 93.88 86 ARG A O 1
ATOM 693 N N . GLN A 1 87 ? 16.480 4.245 -7.948 1.00 93.06 87 GLN A N 1
ATOM 694 C CA . GLN A 1 87 ? 15.873 5.172 -8.911 1.00 93.06 87 GLN A CA 1
ATOM 695 C C . GLN A 1 87 ? 14.353 4.978 -8.982 1.00 93.06 87 GLN A C 1
ATOM 697 O O . GLN A 1 87 ? 13.611 5.954 -8.862 1.00 93.06 87 GLN A O 1
ATOM 702 N N . ASN A 1 88 ? 13.896 3.727 -9.088 1.00 92.75 88 ASN A N 1
ATOM 703 C CA . ASN A 1 88 ? 12.476 3.394 -9.175 1.00 92.75 88 ASN A CA 1
ATOM 704 C C . ASN A 1 88 ? 11.692 3.847 -7.931 1.00 92.75 88 ASN A C 1
ATOM 706 O O . ASN A 1 88 ? 10.746 4.629 -8.040 1.00 92.75 88 ASN A O 1
ATOM 710 N N . PHE A 1 89 ? 12.124 3.430 -6.737 1.00 93.31 89 PHE A N 1
ATOM 711 C CA . PHE A 1 89 ? 11.426 3.763 -5.493 1.00 93.31 89 PHE A CA 1
ATOM 712 C C . PHE A 1 89 ? 11.542 5.247 -5.126 1.00 93.31 89 PHE A C 1
ATOM 714 O O . PHE A 1 89 ? 10.617 5.797 -4.530 1.00 93.31 89 PHE A O 1
ATOM 721 N N . THR A 1 90 ? 12.624 5.932 -5.514 1.00 94.75 90 THR A N 1
ATOM 722 C CA . THR A 1 90 ? 12.719 7.393 -5.349 1.00 94.75 90 THR A CA 1
ATOM 723 C C . THR A 1 90 ? 11.659 8.108 -6.184 1.00 94.75 90 THR A C 1
ATOM 725 O O . THR A 1 90 ? 10.967 8.987 -5.666 1.00 94.75 90 THR A O 1
ATOM 728 N N . ALA A 1 91 ? 11.502 7.731 -7.458 1.00 93.94 91 ALA A N 1
ATOM 729 C CA . ALA A 1 91 ? 10.473 8.299 -8.326 1.00 93.94 91 ALA A CA 1
ATOM 730 C C . ALA A 1 91 ? 9.063 7.997 -7.793 1.00 93.94 91 ALA A C 1
ATOM 732 O O . ALA A 1 91 ? 8.245 8.909 -7.686 1.00 93.94 91 ALA A O 1
ATOM 733 N N . TRP A 1 92 ? 8.817 6.755 -7.364 1.00 93.19 92 TRP A N 1
ATOM 734 C CA . TRP A 1 92 ? 7.552 6.333 -6.761 1.00 93.19 92 TRP A CA 1
ATOM 735 C C . TRP A 1 92 ? 7.169 7.188 -5.546 1.00 93.19 92 TRP A C 1
ATOM 737 O O . TRP A 1 92 ? 6.076 7.753 -5.493 1.00 93.19 92 TRP A O 1
ATOM 747 N N . TRP A 1 93 ? 8.076 7.337 -4.576 1.00 92.44 93 TRP A N 1
ATOM 748 C CA . TRP A 1 93 ? 7.811 8.130 -3.373 1.00 92.44 93 TRP A CA 1
ATOM 749 C C . TRP A 1 93 ? 7.613 9.616 -3.671 1.00 92.44 93 TRP A C 1
ATOM 751 O O . TRP A 1 93 ? 6.775 10.249 -3.030 1.00 92.44 93 TRP A O 1
ATOM 761 N N . LYS A 1 94 ? 8.341 10.179 -4.644 1.00 93.50 94 LYS A N 1
ATOM 762 C CA . LYS A 1 94 ? 8.136 11.569 -5.082 1.00 93.50 94 LYS A CA 1
ATOM 763 C C . LYS A 1 94 ? 6.782 11.762 -5.760 1.00 93.50 94 LYS A C 1
ATOM 765 O O . LYS A 1 94 ? 6.137 12.771 -5.504 1.00 93.50 94 LYS A O 1
ATOM 770 N N . PHE A 1 95 ? 6.344 10.805 -6.576 1.00 93.56 95 PHE A N 1
ATOM 771 C CA . PHE A 1 95 ? 5.055 10.868 -7.262 1.00 93.56 95 PHE A CA 1
ATOM 772 C C . PHE A 1 95 ? 3.891 10.914 -6.264 1.00 93.56 95 PHE A C 1
ATOM 774 O O . PHE A 1 95 ? 3.124 11.876 -6.234 1.00 93.56 95 PHE A O 1
ATOM 781 N N . TRP A 1 96 ? 3.809 9.919 -5.377 1.00 89.25 96 TRP A N 1
ATOM 782 C CA . TRP A 1 96 ? 2.730 9.841 -4.389 1.00 89.25 96 TRP A CA 1
ATOM 783 C C . TRP A 1 96 ? 2.852 10.911 -3.303 1.00 89.25 96 TRP A C 1
ATOM 785 O O . TRP A 1 96 ? 1.862 11.539 -2.939 1.00 89.25 96 TRP A O 1
ATOM 795 N N . GLY A 1 97 ? 4.069 11.169 -2.816 1.00 87.19 97 GLY A N 1
ATOM 796 C CA . GLY A 1 97 ? 4.324 12.205 -1.815 1.00 87.19 97 GLY A CA 1
ATOM 797 C C . GLY A 1 97 ? 4.110 13.629 -2.335 1.00 87.19 97 GLY A C 1
ATOM 798 O O . GLY A 1 97 ? 3.876 14.531 -1.536 1.00 87.19 97 GLY A O 1
ATOM 799 N N . GLY A 1 98 ? 4.172 13.830 -3.654 1.00 88.69 98 GLY A N 1
ATOM 800 C CA . GLY A 1 98 ? 3.852 15.090 -4.322 1.00 88.69 98 GLY A CA 1
ATOM 801 C C . GLY A 1 98 ? 2.362 15.290 -4.605 1.00 88.69 98 GLY A C 1
ATOM 802 O O . GLY A 1 98 ? 2.008 16.301 -5.200 1.00 88.69 98 GLY A O 1
ATOM 803 N N . GLY A 1 99 ? 1.496 14.345 -4.219 1.00 85.12 99 GLY A N 1
ATOM 804 C CA . GLY A 1 99 ? 0.057 14.428 -4.480 1.00 85.12 99 GLY A CA 1
ATOM 805 C C . GLY A 1 99 ? -0.320 14.233 -5.951 1.00 85.12 99 GLY A C 1
ATOM 806 O O . GLY A 1 99 ? -1.406 14.629 -6.353 1.00 85.12 99 GLY A O 1
ATOM 807 N N . LEU A 1 100 ? 0.560 13.630 -6.760 1.00 86.69 100 LEU A N 1
ATOM 808 C CA . LEU A 1 100 ? 0.305 13.388 -8.187 1.00 86.69 100 LEU A CA 1
ATOM 809 C C . LEU A 1 100 ? -0.581 12.158 -8.441 1.00 86.69 100 LEU A C 1
ATOM 811 O O . LEU A 1 100 ? -0.984 11.903 -9.573 1.00 86.69 100 LEU A O 1
ATOM 815 N N . GLY A 1 101 ? -0.877 11.379 -7.399 1.00 79.88 101 GLY A N 1
ATOM 816 C CA . GLY A 1 101 ? -1.823 10.274 -7.481 1.00 79.88 101 GLY A CA 1
ATOM 817 C C . GLY A 1 101 ? -3.256 10.784 -7.608 1.00 79.88 101 GLY A C 1
ATOM 818 O O . GLY A 1 101 ? -3.718 11.524 -6.744 1.00 79.88 101 GLY A O 1
ATOM 819 N N . ALA A 1 102 ? -3.965 10.366 -8.657 1.00 75.56 102 ALA A N 1
ATOM 820 C CA . ALA A 1 102 ? -5.369 10.718 -8.841 1.00 75.56 102 ALA A CA 1
ATOM 821 C C . ALA A 1 102 ? -6.251 10.103 -7.739 1.00 75.56 102 ALA A C 1
ATOM 823 O O . ALA A 1 102 ? -6.027 8.972 -7.300 1.00 75.56 102 ALA A O 1
ATOM 824 N N . THR A 1 103 ? -7.293 10.818 -7.322 1.00 81.31 103 THR A N 1
ATOM 825 C CA . THR A 1 103 ? -8.372 10.228 -6.519 1.00 81.31 103 THR A CA 1
ATOM 826 C C . THR A 1 103 ? -9.101 9.176 -7.354 1.00 81.31 103 THR A C 1
ATOM 828 O O . THR A 1 103 ? -9.359 9.385 -8.537 1.00 81.31 103 THR A O 1
ATOM 831 N N . ARG A 1 104 ? -9.408 8.028 -6.745 1.00 91.06 104 ARG A N 1
ATOM 832 C CA . ARG A 1 104 ? -10.137 6.935 -7.404 1.00 91.06 104 ARG A CA 1
ATOM 833 C C . ARG A 1 104 ? -11.640 7.186 -7.307 1.00 91.06 104 ARG A C 1
ATOM 835 O O . ARG A 1 104 ? -12.089 7.844 -6.370 1.00 91.06 104 ARG A O 1
ATOM 842 N N . ASN A 1 105 ? -12.423 6.641 -8.239 1.00 94.50 105 ASN A N 1
ATOM 843 C CA . ASN A 1 105 ? -13.884 6.720 -8.176 1.00 94.50 105 ASN A CA 1
ATOM 844 C C . ASN A 1 105 ? -14.422 5.772 -7.088 1.00 94.50 105 ASN A C 1
ATOM 846 O O . ASN A 1 105 ? -14.802 4.639 -7.371 1.00 94.50 105 ASN A O 1
ATOM 850 N N . MET A 1 106 ? -14.401 6.228 -5.833 1.00 94.88 106 MET A N 1
ATOM 851 C CA . MET A 1 106 ? -14.821 5.429 -4.678 1.00 94.88 106 MET A CA 1
ATOM 852 C C . MET A 1 106 ? -16.314 5.078 -4.714 1.00 94.88 106 MET A C 1
ATOM 854 O O . MET A 1 106 ? -16.677 4.001 -4.254 1.00 94.88 106 MET A O 1
ATOM 858 N N . GLU A 1 107 ? -17.156 5.939 -5.294 1.00 95.81 107 GLU A N 1
ATOM 859 C CA . GLU A 1 107 ? -18.598 5.693 -5.444 1.00 95.81 107 GLU A CA 1
ATOM 860 C C . GLU A 1 107 ? -18.862 4.504 -6.368 1.00 95.81 107 GLU A C 1
ATOM 862 O O . GLU A 1 107 ? -19.638 3.619 -6.022 1.00 95.81 107 GLU A O 1
ATOM 867 N N . LEU A 1 108 ? -18.149 4.419 -7.497 1.00 95.75 108 LEU A N 1
ATOM 868 C CA . LEU A 1 108 ? -18.224 3.254 -8.380 1.00 95.75 108 LEU A CA 1
ATOM 869 C C . LEU A 1 108 ? -17.740 1.982 -7.670 1.00 95.75 108 LEU A C 1
ATOM 871 O O . LEU A 1 108 ? -18.321 0.917 -7.852 1.00 95.75 108 LEU A O 1
ATOM 875 N N . LEU A 1 109 ? -16.689 2.070 -6.849 1.00 96.69 109 LEU A N 1
ATOM 876 C CA . LEU A 1 109 ? -16.211 0.911 -6.089 1.00 96.69 109 LEU A CA 1
ATOM 877 C C . LEU A 1 109 ? -17.238 0.451 -5.042 1.00 96.69 109 LEU A C 1
ATOM 879 O O . LEU A 1 109 ? -17.413 -0.753 -4.870 1.00 96.69 109 LEU A O 1
ATOM 883 N N . ASP A 1 110 ? -17.920 1.387 -4.375 1.00 96.56 110 ASP A N 1
ATOM 884 C CA . ASP A 1 110 ? -19.021 1.100 -3.446 1.00 96.56 110 ASP A CA 1
ATOM 885 C C . ASP A 1 110 ? -20.250 0.525 -4.157 1.00 96.56 110 ASP A C 1
ATOM 887 O O . ASP A 1 110 ? -20.918 -0.343 -3.604 1.00 96.56 110 ASP A O 1
ATOM 891 N N . GLU A 1 111 ? -20.539 0.972 -5.379 1.00 97.00 111 GLU A N 1
ATOM 892 C CA . GLU A 1 111 ? -21.616 0.418 -6.200 1.00 97.00 111 GLU A CA 1
ATOM 893 C C . GLU A 1 111 ? -21.317 -1.033 -6.604 1.00 97.00 111 GLU A C 1
ATOM 895 O O . GLU A 1 111 ? -22.172 -1.907 -6.472 1.00 97.00 111 GLU A O 1
ATOM 900 N N . ILE A 1 112 ? -20.094 -1.299 -7.075 1.00 96.94 112 ILE A N 1
ATOM 901 C CA . ILE A 1 112 ? -19.669 -2.632 -7.524 1.00 96.94 112 ILE A CA 1
ATOM 902 C C . ILE A 1 112 ? -19.613 -3.616 -6.354 1.00 96.94 112 ILE A C 1
ATOM 904 O O . ILE A 1 112 ? -20.018 -4.771 -6.496 1.00 96.94 112 ILE A O 1
ATOM 908 N N . TYR A 1 113 ? -19.079 -3.180 -5.212 1.00 97.06 113 TYR A N 1
ATOM 909 C CA . TYR A 1 113 ? -18.934 -4.026 -4.036 1.00 97.06 113 TYR A CA 1
ATOM 910 C C . TYR A 1 113 ? -19.290 -3.257 -2.752 1.00 97.06 113 TYR A C 1
ATOM 912 O O . TYR A 1 113 ? -18.400 -2.727 -2.080 1.00 97.06 113 TYR A O 1
ATOM 920 N N . PRO A 1 114 ? -20.584 -3.226 -2.372 1.00 96.44 114 PRO A N 1
ATOM 921 C CA . PRO A 1 114 ? -21.059 -2.471 -1.208 1.00 96.44 114 PRO A CA 1
ATOM 922 C C . PRO A 1 114 ? -20.397 -2.864 0.118 1.00 96.44 114 PRO A C 1
ATOM 924 O O . PRO A 1 114 ? -20.180 -1.994 0.969 1.00 96.44 114 PRO A O 1
ATOM 927 N N . ASP A 1 115 ? -20.040 -4.148 0.247 1.00 95.00 115 ASP A N 1
ATOM 928 C CA . ASP A 1 115 ? -19.427 -4.761 1.435 1.00 95.00 115 ASP A CA 1
ATOM 929 C C . ASP A 1 115 ? -17.887 -4.789 1.386 1.00 95.00 115 ASP A C 1
ATOM 931 O O . ASP A 1 115 ? -17.247 -5.464 2.199 1.00 95.00 115 ASP A O 1
ATOM 935 N N . ARG A 1 116 ? -17.264 -4.088 0.426 1.00 95.88 116 ARG A N 1
ATOM 936 C CA . ARG A 1 116 ? -15.801 -3.958 0.365 1.00 95.88 116 ARG A CA 1
ATOM 937 C C . ARG A 1 116 ? -15.249 -3.346 1.644 1.00 95.88 116 ARG A C 1
ATOM 939 O O . ARG A 1 116 ? -15.927 -2.566 2.312 1.00 95.88 116 ARG A O 1
ATOM 946 N N . ILE A 1 117 ? -13.963 -3.564 1.898 1.00 96.81 117 ILE A N 1
ATOM 947 C CA . ILE A 1 117 ? -13.278 -2.807 2.941 1.00 96.81 117 ILE A CA 1
ATOM 948 C C . ILE A 1 117 ? -13.173 -1.342 2.498 1.00 96.81 117 ILE A C 1
ATOM 950 O O . ILE A 1 117 ? -12.676 -1.042 1.403 1.00 96.81 117 ILE A O 1
ATOM 954 N N . LYS A 1 118 ? -13.616 -0.416 3.354 1.00 95.69 118 LYS A N 1
ATOM 955 C CA . LYS A 1 118 ? -13.677 1.024 3.035 1.00 95.69 118 LYS A CA 1
ATOM 956 C C . LYS A 1 118 ? -12.612 1.852 3.723 1.00 95.69 118 LYS A C 1
ATOM 958 O O . LYS A 1 118 ? -12.331 2.961 3.286 1.00 95.69 118 LYS A O 1
ATOM 963 N N . THR A 1 119 ? -12.020 1.333 4.797 1.00 96.88 119 THR A N 1
ATOM 964 C CA . THR A 1 119 ? -11.017 2.083 5.558 1.00 96.88 119 THR A CA 1
ATOM 965 C C . THR A 1 119 ? -9.795 1.251 5.910 1.00 96.88 119 THR A C 1
ATOM 967 O O . THR A 1 119 ? -9.861 0.031 6.081 1.00 96.88 119 THR A O 1
ATOM 970 N N . VAL A 1 120 ? -8.657 1.926 6.087 1.00 96.25 120 VAL A N 1
ATOM 971 C CA . VAL A 1 120 ? -7.443 1.289 6.616 1.00 96.25 120 VAL A CA 1
ATOM 972 C C . VAL A 1 120 ? -7.671 0.696 8.014 1.00 96.25 120 VAL A C 1
ATOM 974 O O . VAL A 1 120 ? -7.097 -0.339 8.344 1.00 96.25 120 VAL A O 1
ATOM 977 N N . GLU A 1 121 ? -8.529 1.314 8.829 1.00 97.38 121 GLU A N 1
ATOM 978 C CA . GLU A 1 121 ? -8.888 0.816 10.159 1.00 97.38 121 GLU A CA 1
ATOM 979 C C . GLU A 1 121 ? -9.677 -0.492 10.084 1.00 97.38 121 GLU A C 1
ATOM 981 O O . GLU A 1 121 ? -9.344 -1.452 10.778 1.00 97.38 121 GLU A O 1
ATOM 986 N N . GLU A 1 122 ? -10.694 -0.545 9.228 1.00 97.31 122 GLU A N 1
ATOM 987 C CA . GLU A 1 122 ? -11.485 -1.750 8.996 1.00 97.31 122 GLU A CA 1
ATOM 988 C C . GLU A 1 122 ? -10.595 -2.899 8.517 1.00 97.31 122 GLU A C 1
ATOM 990 O O . GLU A 1 122 ? -10.641 -3.989 9.091 1.00 97.31 122 GLU A O 1
ATOM 995 N N . TRP A 1 123 ? -9.698 -2.630 7.559 1.00 96.62 123 TRP A N 1
ATOM 996 C CA . TRP A 1 123 ? -8.691 -3.602 7.136 1.00 96.62 123 TRP A CA 1
ATOM 997 C C . TRP A 1 123 ? -7.840 -4.078 8.320 1.00 96.62 123 TRP A C 1
ATOM 999 O O . TRP A 1 123 ? -7.695 -5.283 8.531 1.00 96.62 123 TRP A O 1
ATOM 1009 N N . MET A 1 124 ? -7.297 -3.149 9.118 1.00 96.44 124 MET A N 1
ATOM 1010 C CA . MET A 1 124 ? -6.465 -3.476 10.279 1.00 96.44 124 MET A CA 1
ATOM 1011 C C . MET A 1 124 ? -7.215 -4.361 11.285 1.00 96.44 124 MET A C 1
ATOM 1013 O O . MET A 1 124 ? -6.626 -5.312 11.796 1.0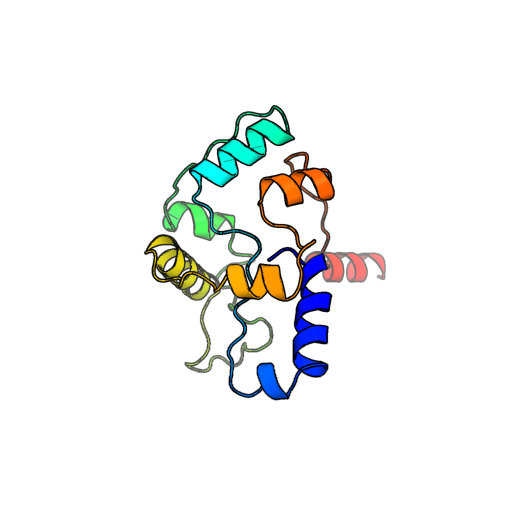0 96.44 124 MET A O 1
ATOM 1017 N N . ARG A 1 125 ? -8.498 -4.094 11.557 1.00 97.00 125 ARG A N 1
ATOM 1018 C CA . ARG A 1 125 ? -9.329 -4.926 12.445 1.00 97.00 125 ARG A CA 1
ATOM 1019 C C . ARG A 1 125 ? -9.564 -6.310 11.848 1.00 97.00 125 ARG A C 1
ATOM 1021 O O . ARG A 1 125 ? -9.338 -7.304 12.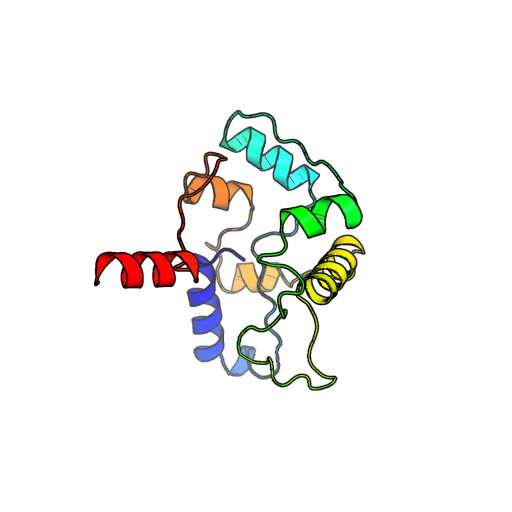535 1.00 97.00 125 ARG A O 1
ATOM 1028 N N . LYS A 1 126 ? -9.941 -6.376 10.569 1.00 95.00 126 LYS A N 1
ATOM 1029 C CA . LYS A 1 126 ? -10.250 -7.626 9.862 1.00 95.00 126 LYS A CA 1
ATOM 1030 C C . LYS A 1 126 ? -9.074 -8.597 9.849 1.00 95.00 126 LYS A C 1
ATOM 1032 O O . LYS A 1 126 ? -9.248 -9.781 10.117 1.00 95.00 126 LYS A O 1
ATOM 1037 N N . VAL A 1 127 ? -7.861 -8.095 9.610 1.00 92.81 127 VAL A N 1
ATOM 1038 C CA . VAL A 1 127 ? -6.642 -8.925 9.574 1.00 92.81 127 VAL A CA 1
ATOM 1039 C C . VAL A 1 127 ? -5.957 -9.067 10.935 1.00 92.81 127 VAL A C 1
ATOM 1041 O O . VAL A 1 127 ? -4.817 -9.538 10.994 1.00 92.81 127 VAL A O 1
ATOM 1044 N N . ASN A 1 128 ? -6.609 -8.618 12.014 1.00 93.56 128 ASN A N 1
ATOM 1045 C CA . ASN A 1 128 ? -6.057 -8.577 13.365 1.00 93.56 128 ASN A CA 1
ATOM 1046 C C . ASN A 1 128 ? -4.638 -7.970 13.397 1.00 93.56 128 ASN A C 1
ATOM 1048 O O . ASN A 1 128 ? -3.671 -8.574 13.868 1.00 93.56 128 ASN A O 1
ATOM 1052 N N . TYR A 1 129 ? -4.478 -6.791 12.800 1.00 92.81 129 TYR A N 1
ATOM 1053 C CA . TYR A 1 129 ? -3.191 -6.121 12.683 1.00 92.81 129 TYR A CA 1
ATOM 1054 C C . TYR A 1 129 ? -2.698 -5.649 14.056 1.00 92.81 129 TYR A C 1
ATOM 1056 O O . TYR A 1 129 ? -3.296 -4.771 14.662 1.00 92.81 129 TYR A O 1
ATOM 1064 N N . GLN A 1 130 ? -1.571 -6.193 14.523 1.00 89.25 130 GLN A N 1
ATOM 1065 C CA . GLN A 1 130 ? -1.017 -5.901 15.857 1.00 89.25 130 GLN A CA 1
ATOM 1066 C C . GLN A 1 130 ? 0.162 -4.913 15.861 1.00 89.25 130 GLN A C 1
ATOM 1068 O O . GLN A 1 130 ? 0.614 -4.476 16.919 1.00 89.25 130 GLN A O 1
ATOM 1073 N N . GLY A 1 131 ? 0.692 -4.562 14.685 1.00 82.44 131 GLY A N 1
ATOM 1074 C CA . GLY A 1 131 ? 1.949 -3.821 14.565 1.00 82.44 131 GLY A CA 1
ATOM 1075 C C . GLY A 1 131 ? 3.167 -4.649 14.990 1.00 82.44 131 GLY A C 1
ATOM 1076 O O . GLY A 1 131 ? 3.307 -5.058 16.141 1.00 82.44 131 GLY A O 1
ATOM 1077 N N . GLY A 1 132 ? 4.092 -4.889 14.063 1.00 72.94 132 GLY A N 1
ATOM 1078 C CA . GLY A 1 132 ? 5.315 -5.646 14.341 1.00 72.94 132 GLY A CA 1
ATOM 1079 C C . GLY A 1 132 ? 5.909 -6.281 13.090 1.00 72.94 132 GLY A C 1
ATOM 1080 O O . GLY A 1 132 ? 5.336 -6.184 12.002 1.00 72.94 132 GLY A O 1
ATOM 1081 N N . LYS A 1 133 ? 7.065 -6.940 13.239 1.00 65.50 133 LYS A N 1
ATOM 1082 C CA . LYS A 1 133 ? 7.634 -7.763 12.165 1.00 65.50 133 LYS A CA 1
ATOM 1083 C C . LYS A 1 133 ? 6.699 -8.948 11.919 1.00 65.50 133 LYS A C 1
ATOM 1085 O O . LYS A 1 133 ? 6.604 -9.839 12.758 1.00 65.50 133 LYS A O 1
ATOM 1090 N N . ARG A 1 134 ? 6.023 -8.961 10.769 1.00 63.28 134 ARG A N 1
ATOM 1091 C CA . ARG A 1 134 ? 5.491 -10.211 10.215 1.00 63.28 134 ARG A CA 1
ATOM 1092 C C . ARG A 1 134 ? 6.686 -11.086 9.824 1.00 63.28 134 ARG A C 1
ATOM 1094 O O . ARG A 1 134 ? 7.709 -10.551 9.393 1.00 63.28 134 ARG A O 1
ATOM 1101 N N . GLY A 1 135 ? 6.573 -12.399 10.025 1.00 62.75 135 GLY A N 1
ATOM 1102 C CA . GLY A 1 135 ? 7.563 -13.352 9.513 1.00 62.75 135 GLY A CA 1
ATOM 1103 C C . GLY A 1 135 ? 7.710 -13.231 7.994 1.00 62.75 135 GLY A C 1
ATOM 1104 O O . GLY A 1 135 ? 6.895 -12.565 7.351 1.00 62.75 135 GLY A O 1
ATOM 1105 N N . SER A 1 136 ? 8.742 -13.853 7.417 1.00 65.50 136 SER A N 1
ATOM 1106 C CA . SER A 1 136 ? 8.865 -13.897 5.957 1.00 65.50 136 SER A CA 1
ATOM 1107 C C . SER A 1 136 ? 7.624 -14.577 5.375 1.00 65.50 136 SER A C 1
ATOM 1109 O O . SER A 1 136 ? 7.343 -15.734 5.681 1.00 65.50 136 SER A O 1
ATOM 1111 N N . VAL A 1 137 ? 6.831 -13.822 4.613 1.00 63.69 137 VAL A N 1
ATOM 1112 C CA . VAL A 1 137 ? 5.596 -14.320 3.980 1.00 63.69 137 VAL A CA 1
ATOM 1113 C C . VAL A 1 137 ? 5.842 -14.673 2.514 1.00 63.69 137 VAL A C 1
ATOM 1115 O O . VAL A 1 137 ? 5.124 -15.484 1.937 1.00 63.69 137 VAL A O 1
ATOM 1118 N N . LEU A 1 138 ? 6.863 -14.064 1.909 1.00 64.12 138 LEU A N 1
ATOM 1119 C CA . LEU A 1 138 ? 7.269 -14.295 0.531 1.00 64.12 138 LEU A CA 1
ATOM 1120 C C . LEU A 1 138 ? 8.619 -14.991 0.542 1.00 64.12 138 LEU A C 1
ATOM 1122 O O . LEU A 1 138 ? 9.533 -14.532 1.217 1.00 64.12 138 LEU A O 1
ATOM 1126 N N . LYS A 1 139 ? 8.733 -16.069 -0.237 1.00 66.38 139 LYS A N 1
ATOM 1127 C CA . LYS A 1 139 ? 10.025 -16.711 -0.466 1.00 66.38 139 LYS A CA 1
ATOM 1128 C C . LYS A 1 139 ? 10.943 -15.717 -1.160 1.00 66.38 139 LYS A C 1
ATOM 1130 O O . LYS A 1 139 ? 10.575 -15.193 -2.212 1.00 66.38 139 LYS A O 1
ATOM 1135 N N . ASP A 1 140 ? 12.116 -15.495 -0.599 1.00 66.94 140 ASP A N 1
ATOM 1136 C CA . ASP A 1 140 ? 13.137 -14.657 -1.209 1.00 66.94 140 ASP A CA 1
ATOM 1137 C C . ASP A 1 140 ? 14.380 -15.467 -1.598 1.00 66.94 140 ASP A C 1
ATOM 1139 O O . ASP A 1 140 ? 14.421 -16.700 -1.537 1.00 66.94 140 ASP A O 1
ATOM 1143 N N . ILE A 1 141 ? 15.403 -14.764 -2.080 1.00 65.94 141 ILE A N 1
ATOM 1144 C CA . ILE A 1 141 ? 16.653 -15.394 -2.501 1.00 65.94 141 ILE A CA 1
ATOM 1145 C C . ILE A 1 141 ? 17.399 -16.023 -1.313 1.00 65.94 141 ILE A C 1
ATOM 1147 O O . ILE A 1 141 ? 18.108 -17.011 -1.494 1.00 65.94 141 ILE A O 1
ATOM 1151 N N . GLY A 1 142 ? 17.201 -15.500 -0.100 1.00 68.06 142 GLY A N 1
ATOM 1152 C CA . GLY A 1 142 ? 17.719 -16.069 1.137 1.00 68.06 142 GLY A CA 1
ATOM 1153 C C . GLY A 1 142 ? 17.099 -17.433 1.430 1.00 68.06 142 GLY A C 1
ATOM 1154 O O . GLY A 1 142 ? 17.829 -18.368 1.755 1.00 68.06 142 GLY A O 1
ATOM 1155 N N . ASP A 1 143 ? 15.793 -17.596 1.204 1.00 70.75 143 ASP A N 1
ATOM 1156 C CA . ASP A 1 143 ? 15.124 -18.901 1.307 1.00 70.75 143 ASP A CA 1
ATOM 1157 C C . ASP A 1 143 ? 15.667 -19.917 0.287 1.00 70.75 143 ASP A C 1
ATOM 1159 O O . ASP A 1 143 ? 15.823 -21.102 0.597 1.00 70.75 143 ASP A O 1
ATOM 1163 N N . PHE A 1 144 ? 15.983 -19.472 -0.935 1.00 62.22 144 PHE A N 1
ATOM 1164 C CA . PHE A 1 144 ? 16.608 -20.323 -1.954 1.00 62.22 144 PHE A CA 1
ATOM 1165 C C . PHE A 1 144 ? 18.025 -20.758 -1.565 1.00 62.22 144 PHE A C 1
ATOM 1167 O O . PHE A 1 144 ? 18.368 -21.933 -1.715 1.00 62.22 144 PHE A O 1
ATOM 1174 N N . VAL A 1 145 ? 18.838 -19.836 -1.046 1.00 72.00 145 VAL A N 1
ATOM 1175 C CA . VAL A 1 145 ? 20.207 -20.124 -0.592 1.00 72.00 145 VAL A CA 1
ATOM 1176 C C . VAL A 1 145 ? 20.193 -21.086 0.597 1.00 72.00 145 VAL A C 1
ATOM 1178 O O . VAL A 1 145 ? 20.902 -22.092 0.565 1.00 72.00 145 VAL A O 1
ATOM 1181 N N . ALA A 1 146 ? 19.334 -20.847 1.592 1.00 73.25 146 ALA A N 1
ATOM 1182 C CA . ALA A 1 146 ? 19.199 -21.710 2.764 1.00 73.25 146 ALA A CA 1
ATOM 1183 C C . ALA A 1 146 ? 18.767 -23.139 2.389 1.00 73.25 146 ALA A C 1
ATOM 1185 O O . ALA A 1 146 ? 19.330 -24.113 2.887 1.00 73.25 146 ALA A O 1
ATOM 1186 N N . ARG A 1 147 ? 17.819 -23.289 1.452 1.00 69.06 147 ARG A N 1
ATOM 1187 C CA . ARG A 1 147 ? 17.406 -24.607 0.933 1.00 69.06 147 ARG A CA 1
ATOM 1188 C C . ARG A 1 147 ? 18.536 -25.344 0.225 1.00 69.06 147 ARG A C 1
ATOM 1190 O O . ARG A 1 147 ? 18.657 -26.552 0.383 1.00 69.06 147 ARG A O 1
ATOM 1197 N N . ARG A 1 148 ? 19.350 -24.632 -0.557 1.00 68.94 148 ARG A N 1
ATOM 1198 C CA . ARG A 1 148 ? 20.476 -25.227 -1.289 1.00 68.94 148 ARG A CA 1
ATOM 1199 C C . ARG A 1 148 ? 21.594 -25.680 -0.347 1.00 68.94 148 ARG A C 1
ATOM 1201 O O . ARG A 1 148 ? 22.220 -26.693 -0.619 1.00 68.94 148 ARG A O 1
ATOM 1208 N N . GLN A 1 149 ? 21.812 -24.955 0.748 1.00 68.56 149 GLN A N 1
ATOM 1209 C CA . GLN A 1 149 ? 22.778 -25.317 1.790 1.00 68.56 149 GLN A CA 1
ATOM 1210 C C . GLN A 1 149 ? 22.307 -26.485 2.663 1.00 68.56 149 GLN A C 1
ATOM 1212 O O . GLN A 1 149 ? 23.133 -27.265 3.104 1.00 68.56 149 GLN A O 1
ATOM 1217 N N . ALA A 1 150 ? 21.000 -26.628 2.897 1.00 66.50 150 ALA A N 1
ATOM 1218 C CA . ALA A 1 150 ? 20.440 -27.751 3.657 1.00 66.50 150 ALA A CA 1
ATOM 1219 C C . ALA A 1 150 ? 20.324 -29.060 2.848 1.00 66.50 150 ALA A C 1
ATOM 1221 O O . ALA A 1 150 ? 20.032 -30.108 3.419 1.00 66.50 150 ALA A O 1
ATOM 1222 N N . ALA A 1 151 ? 20.488 -28.991 1.524 1.00 64.88 151 ALA A N 1
ATOM 1223 C CA . ALA A 1 151 ? 20.396 -30.125 0.605 1.00 64.88 151 ALA A CA 1
ATOM 1224 C C . ALA A 1 151 ? 21.767 -30.663 0.146 1.00 64.88 151 ALA A C 1
ATOM 1226 O O . ALA A 1 151 ? 21.803 -31.565 -0.691 1.00 64.88 151 ALA A O 1
ATOM 1227 N N . GLY A 1 152 ? 22.868 -30.093 0.646 1.00 51.53 152 GLY A N 1
ATOM 1228 C CA . GLY A 1 152 ? 24.243 -30.555 0.426 1.00 51.53 152 GLY A CA 1
ATOM 1229 C C . GLY A 1 152 ? 24.891 -30.944 1.742 1.00 51.53 152 GLY A C 1
ATOM 1230 O O . GLY A 1 152 ? 25.756 -31.842 1.698 1.00 51.53 152 GLY A O 1
#

Mean predicted aligned error: 7.06 Å

Sequence (152 aa):
MALEDVGVFVKWIFDHPERSTGINLEMATDQVSFSDITSAFTRVTGRKGIHRRISFEEYLPKKEPYPNAPANWANIDGTPATMTWRQNFTAWWKFWGGGLGATRNMELLDEIYPDRIKTVEEWMRKVNYQGGKRGSVLKDIGDFVARRQAAG

Organism: NCBI:txid569365

Solvent-accessible surface area (backbone atoms only — not comparable to full-atom values): 9636 Å² total; per-residue (Å²): 92,59,76,83,54,48,62,59,56,55,49,48,43,72,76,34,51,93,75,38,64,93,58,82,86,62,78,64,32,59,92,75,55,68,65,52,52,25,50,35,47,22,74,69,49,75,43,90,50,77,83,79,93,76,52,67,85,66,46,45,81,76,64,56,93,47,93,82,37,53,59,43,86,88,57,74,85,77,51,92,89,54,52,36,36,66,59,52,53,50,50,51,51,51,40,55,74,66,63,69,60,76,85,58,65,59,65,61,50,40,69,77,38,73,86,51,66,62,39,69,46,57,47,36,58,76,70,65,50,69,83,76,88,73,72,88,84,66,89,48,70,65,56,53,51,54,53,57,62,75,74,110

pLDDT: mean 88.13, std 10.99, range [51.53, 98.12]

Foldseek 3Di:
DPPVCVVLVVVVLVVCVVPNPPDDQDDDQEDDDLVQVQVLLCVLAVDRRDDDDDDLVVPVVVPQPDPQAWCDPVPPVPDPPTDGVSVVVVVVCCCVVVVVDDDGPVVVVCVSPVPGNRDPNSVCNVVVPNDDDDDPPDDDVVNVVVVVVVVD

InterPro domains:
  IPR036291 NAD(P)-binding domain superfamily [SSF51735] 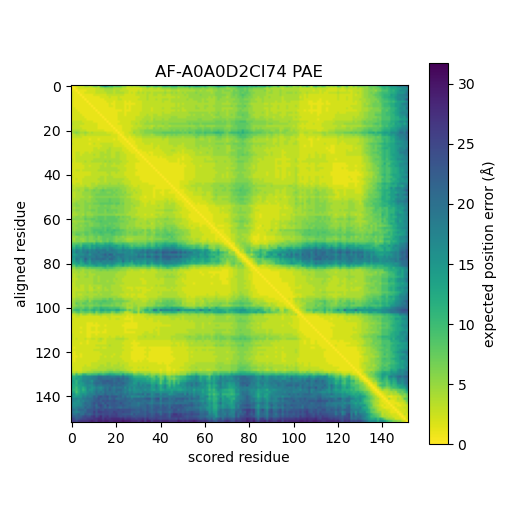(4-63)
  IPR051164 NmrA-like oxidoreductase [PTHR42748] (2-129)